Protein AF-A0A3C0BD88-F1 (afdb_monomer)

Nearest PDB structures (foldseek):
  6h78-assembly8_O  TM=3.977E-01  e=8.055E-01  Homo sapiens
  6h78-assembly5_J  TM=3.833E-01  e=7.578E-01  Homo sapiens
  6h78-assembly6_K  TM=3.795E-01  e=1.029E+00  Homo sapiens
  6h78-assembly4_H  TM=4.182E-01  e=1.678E+00  Homo sapiens

Sequence (166 aa):
WPSWIQWYEFTGTFGGSLWILATNILLYKIIDFWLIQRKPAGIANVVGLLFLIMVPPLVSFVRYYTYTEKVAPVDVVVVQPNIDPYDEQYELPADRVIAQASALAATVADQSTDFIVFPESMVQPDWSSGMMIWENDLENQPTIEMFRNGLLKSYPQTSLVVGYST

Mean predicted aligned error: 7.32 Å

Foldseek 3Di:
DQLQQQLCVPVPVVVVVVLVVLLVVLVVQQCCCCPPVVHHRPPCSVVVNCCSVPVSRVVSNVCVVPDDDDPDDAAEAEFDLPADPPPGLLVDDLLVLLLSRLVRSVVPDDLRHAEYEYDAASAEADVVVPRDDDPVPNVPRVSVVCCVVVHCVRHVNYDYHYHHDD

pLDDT: mean 88.92, std 8.34, range [58.62, 97.31]

Solvent-accessible surface area (backbone atoms only — not comparable to full-atom values): 9738 Å² total; per-residue (Å²): 122,71,50,52,56,50,51,39,79,80,48,38,71,66,43,50,53,51,52,53,50,52,47,51,52,41,50,49,52,40,48,42,27,45,71,73,68,67,38,84,52,58,66,67,50,56,52,49,41,51,47,63,66,49,46,50,34,50,54,5,42,54,48,59,75,68,63,75,82,82,92,72,91,75,44,70,46,77,44,76,76,83,70,48,80,87,78,39,60,82,73,48,59,60,69,58,55,46,50,53,36,45,53,58,40,61,75,73,56,52,87,77,32,43,31,43,36,47,49,74,54,63,39,58,57,40,77,90,82,65,46,72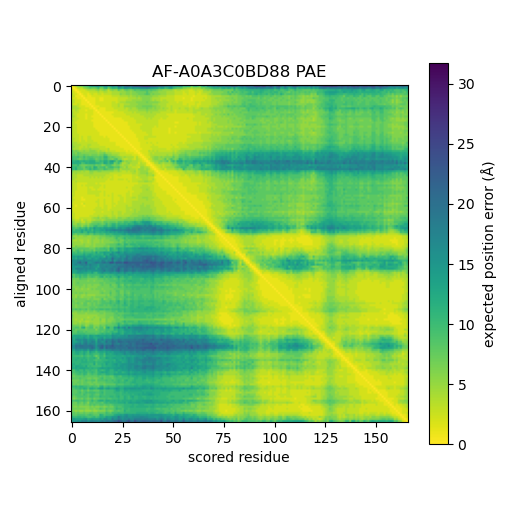,82,45,87,95,48,53,90,76,32,68,66,54,48,46,46,44,68,75,43,37,67,83,27,83,76,39,43,81,42,69,29,63,55,130

Secondary structure (DSSP, 8-state):
-GGG-TTHHHHHHHHHHHHHHHHHHHHHHHHIIIIIS-SPPPHHHHHHHHHHHHHHHHHHHHHHHH---------EEE------TTTTTTTS-HHHHHHHHHHHHTTT--TT--EEEPPTT-B--BTTTTB---GGGGGG-HHHHHHHHHTGGG-TTPEEE-PBP-

Radius of gyration: 26.1 Å; Cα contacts (8 Å, |Δi|>4): 191; chains: 1; bounding box: 57×31×71 Å

Structure (mmCIF, N/CA/C/O backbone):
data_AF-A0A3C0BD88-F1
#
_entry.id   AF-A0A3C0BD88-F1
#
loop_
_atom_site.group_PDB
_atom_site.id
_atom_site.type_symbol
_atom_site.label_atom_id
_atom_site.label_alt_id
_atom_site.label_comp_id
_atom_site.label_asym_id
_atom_site.label_entity_id
_atom_site.label_seq_id
_atom_site.pdbx_PDB_ins_code
_atom_site.Cartn_x
_atom_site.Cartn_y
_atom_site.Cartn_z
_atom_site.occupancy
_atom_site.B_iso_or_equiv
_atom_site.auth_seq_id
_atom_site.auth_comp_id
_atom_site.auth_asym_id
_atom_site.auth_atom_id
_atom_site.pdbx_PDB_model_num
ATOM 1 N N . TRP A 1 1 ? -9.881 -11.491 5.804 1.00 58.62 1 TRP A N 1
ATOM 2 C CA . TRP A 1 1 ? -9.107 -10.492 6.568 1.00 58.62 1 TRP A CA 1
ATOM 3 C C . TRP A 1 1 ? -9.518 -9.053 6.246 1.00 58.62 1 TRP A C 1
ATOM 5 O O . TRP A 1 1 ? -9.944 -8.389 7.183 1.00 58.62 1 TRP A O 1
ATOM 15 N N . PRO A 1 2 ? -9.510 -8.560 4.986 1.00 79.62 2 PRO A N 1
ATOM 16 C CA . PRO A 1 2 ? -9.806 -7.143 4.715 1.00 79.62 2 PRO A CA 1
ATOM 17 C C . PRO A 1 2 ? -11.253 -6.723 5.033 1.00 79.62 2 PRO A C 1
ATOM 19 O O . PRO A 1 2 ? -11.498 -5.562 5.345 1.00 79.62 2 PRO A O 1
ATOM 22 N N . SER A 1 3 ? -12.211 -7.654 5.030 1.00 89.06 3 SER A N 1
ATOM 23 C CA . SER A 1 3 ? -13.640 -7.369 5.243 1.00 89.06 3 SER A CA 1
ATOM 24 C C . SER A 1 3 ? -13.997 -6.742 6.602 1.00 89.06 3 SER A C 1
ATOM 26 O O . SER A 1 3 ? -15.057 -6.142 6.725 1.00 89.06 3 SER A O 1
ATOM 28 N N . TRP A 1 4 ? -13.140 -6.862 7.623 1.00 90.25 4 TRP A N 1
ATOM 29 C CA . TRP A 1 4 ? -13.423 -6.389 8.991 1.00 90.25 4 TRP A CA 1
ATOM 30 C C . TRP A 1 4 ? -12.967 -4.951 9.262 1.00 90.25 4 TRP A C 1
ATOM 32 O O . TRP A 1 4 ? -13.363 -4.362 10.266 1.00 90.25 4 TRP A O 1
ATOM 42 N N . ILE A 1 5 ? -12.112 -4.402 8.398 1.00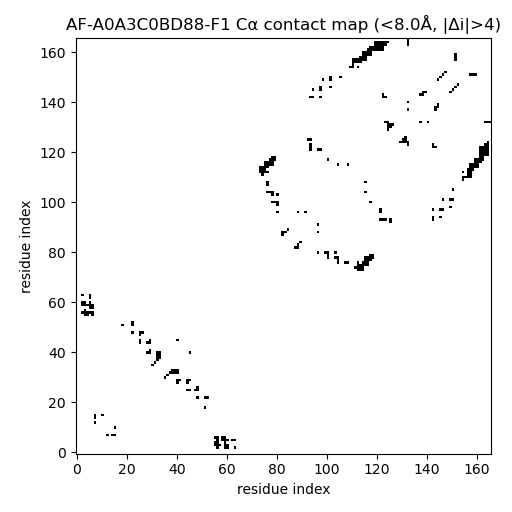 92.50 5 ILE A N 1
ATOM 43 C CA . ILE A 1 5 ? -11.378 -3.153 8.649 1.00 92.50 5 ILE A CA 1
ATOM 44 C C . ILE A 1 5 ? -11.551 -2.119 7.531 1.00 92.50 5 ILE A C 1
ATOM 46 O O . ILE A 1 5 ? -10.798 -1.155 7.469 1.00 92.50 5 ILE A O 1
ATOM 50 N N . GLN A 1 6 ? -12.569 -2.274 6.677 1.00 94.19 6 GLN A N 1
ATOM 51 C CA . GLN A 1 6 ? -12.870 -1.321 5.597 1.00 94.19 6 GLN A CA 1
ATOM 52 C C . GLN A 1 6 ? -13.112 0.104 6.117 1.00 94.19 6 GLN A C 1
ATOM 54 O O . GLN A 1 6 ? -12.771 1.060 5.436 1.00 94.19 6 GLN A O 1
ATOM 59 N N . TRP A 1 7 ? -13.607 0.266 7.349 1.00 94.31 7 TRP A N 1
ATOM 60 C CA . TRP A 1 7 ? -13.823 1.577 7.973 1.00 94.31 7 TRP A CA 1
ATOM 61 C C . TRP A 1 7 ? -12.554 2.453 8.074 1.00 94.31 7 TRP A C 1
ATOM 63 O O . TRP A 1 7 ? -12.673 3.675 8.181 1.00 94.31 7 TRP A O 1
ATOM 73 N N . TYR A 1 8 ? -11.352 1.861 7.991 1.00 94.81 8 TYR A N 1
ATOM 74 C CA . TYR A 1 8 ? -10.086 2.602 7.917 1.00 94.81 8 TYR A CA 1
ATOM 75 C C . TYR A 1 8 ? -10.008 3.513 6.683 1.00 94.81 8 TYR A C 1
ATOM 77 O O . TYR A 1 8 ? -9.235 4.466 6.710 1.00 94.81 8 TYR A O 1
ATOM 85 N N . GLU A 1 9 ? -10.817 3.286 5.641 1.00 92.88 9 GLU A N 1
ATOM 86 C CA . GLU A 1 9 ? -10.897 4.177 4.474 1.00 92.88 9 GLU A CA 1
ATOM 87 C C . GLU A 1 9 ? -11.257 5.624 4.862 1.00 92.88 9 GLU A C 1
ATOM 89 O O . GLU A 1 9 ? -10.799 6.566 4.222 1.00 92.88 9 GLU A O 1
ATOM 94 N N . PHE A 1 10 ? -12.031 5.815 5.940 1.00 92.94 10 PHE A N 1
ATOM 95 C CA . PHE A 1 10 ? -12.503 7.136 6.367 1.00 92.94 10 PHE A CA 1
ATOM 96 C C . PHE A 1 10 ? -11.566 7.833 7.350 1.00 92.94 10 PHE A C 1
ATOM 98 O O . PHE A 1 10 ? -11.490 9.058 7.374 1.00 92.94 10 PHE A O 1
ATOM 105 N N . THR A 1 11 ? -10.887 7.069 8.206 1.00 94.19 11 THR A N 1
ATOM 106 C CA . THR A 1 11 ? -10.125 7.628 9.334 1.00 94.19 11 THR A CA 1
ATOM 107 C C . THR A 1 11 ? -8.626 7.369 9.258 1.00 94.19 11 THR A C 1
ATOM 109 O O . THR A 1 11 ? -7.862 7.898 10.069 1.00 94.19 11 THR A O 1
ATOM 112 N N . GLY A 1 12 ? -8.204 6.502 8.339 1.00 93.81 12 GLY A N 1
ATOM 113 C CA . GLY A 1 12 ? -6.836 6.029 8.217 1.00 93.81 12 GLY A CA 1
ATOM 114 C C . GLY A 1 12 ? -6.321 5.319 9.469 1.00 93.81 12 GLY A C 1
ATOM 115 O O . GLY A 1 12 ? -7.064 4.941 10.383 1.00 93.81 12 GLY A O 1
ATOM 116 N N . THR A 1 13 ? -4.999 5.177 9.517 1.00 94.75 13 THR A N 1
ATOM 117 C CA . THR A 1 13 ? -4.272 4.549 10.627 1.00 94.75 13 THR A CA 1
ATOM 118 C C . THR A 1 13 ? -4.472 5.287 11.952 1.00 94.75 13 THR A C 1
ATOM 120 O O . THR A 1 13 ? -4.592 4.639 12.988 1.00 94.75 13 THR A O 1
ATOM 123 N N . PHE A 1 14 ? -4.587 6.619 11.938 1.00 95.69 14 PHE A N 1
ATOM 124 C CA . PHE A 1 14 ? -4.820 7.420 13.144 1.00 95.69 14 PHE A CA 1
ATOM 125 C C . PHE A 1 14 ? -6.152 7.094 13.827 1.00 95.69 14 PHE A C 1
ATOM 127 O O . PHE A 1 14 ? -6.182 6.922 15.047 1.00 95.69 14 PHE A O 1
ATOM 134 N N . GLY A 1 15 ? -7.242 6.960 13.064 1.00 94.94 15 GLY A N 1
ATOM 135 C CA . GLY A 1 15 ? -8.527 6.544 13.633 1.00 94.94 15 GLY A CA 1
ATOM 136 C C . GLY A 1 15 ? -8.493 5.124 14.179 1.00 94.94 15 GLY A C 1
ATOM 137 O O . GLY A 1 15 ? -9.023 4.876 15.260 1.00 94.94 15 GLY A O 1
ATOM 138 N N . GLY A 1 16 ? -7.789 4.224 13.487 1.00 95.06 16 GLY A N 1
ATOM 139 C CA . GLY A 1 16 ? -7.458 2.889 13.981 1.00 95.06 16 GLY A CA 1
ATOM 140 C C . GLY A 1 16 ? -6.807 2.912 15.361 1.00 95.06 16 GLY A C 1
ATOM 141 O O . GLY A 1 16 ? -7.296 2.291 16.305 1.00 95.06 16 GLY A O 1
ATOM 142 N N . SER A 1 17 ? -5.736 3.691 15.501 1.00 96.50 17 SER A N 1
ATOM 143 C CA . SER A 1 17 ? -5.013 3.854 16.764 1.00 96.50 17 SER A CA 1
ATOM 144 C C . SER A 1 17 ? -5.899 4.431 17.869 1.00 96.50 17 SER A C 1
ATOM 146 O O . SER A 1 17 ? -5.886 3.931 18.996 1.00 96.50 17 SER A O 1
ATOM 148 N N . LEU A 1 18 ? -6.717 5.442 17.556 1.00 95.94 18 LEU A N 1
ATOM 149 C CA . LEU A 1 18 ? -7.656 6.027 18.514 1.00 95.94 18 LEU A CA 1
ATOM 150 C C . LEU A 1 18 ? -8.724 5.018 18.958 1.00 95.94 1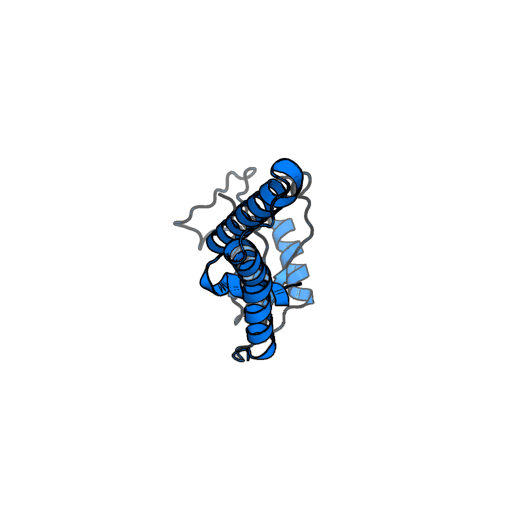8 LEU A C 1
ATOM 152 O O . LEU A 1 18 ? -9.041 4.945 20.144 1.00 95.94 18 LEU A O 1
ATOM 156 N N . TRP A 1 19 ? -9.255 4.220 18.031 1.00 96.06 19 TRP A N 1
ATOM 157 C CA . TRP A 1 19 ? -10.232 3.172 18.318 1.00 96.06 19 TRP A CA 1
ATOM 158 C C . TRP A 1 19 ? -9.664 2.102 19.256 1.00 96.06 19 TRP A C 1
ATOM 160 O O . TRP A 1 19 ? -10.309 1.754 20.250 1.00 96.06 19 TRP A O 1
ATOM 170 N N . ILE A 1 20 ? -8.437 1.634 18.997 1.00 96.25 20 ILE A N 1
ATOM 171 C CA . ILE A 1 20 ? -7.735 0.682 19.870 1.00 96.25 20 ILE A CA 1
ATOM 172 C C . ILE A 1 20 ? -7.543 1.290 21.262 1.00 96.25 20 ILE A C 1
ATOM 174 O O . ILE A 1 20 ? -7.824 0.637 22.270 1.00 96.25 20 ILE A O 1
ATOM 178 N N . LEU A 1 21 ? -7.091 2.544 21.338 1.00 97.31 21 LEU A N 1
ATOM 179 C CA . LEU A 1 21 ? -6.860 3.227 22.608 1.00 97.31 21 LEU A CA 1
ATOM 180 C C . LEU A 1 21 ? -8.160 3.394 23.410 1.00 97.31 21 LEU A C 1
ATOM 182 O O . LEU A 1 21 ? -8.208 3.038 24.586 1.00 97.31 21 LEU A O 1
ATOM 186 N N . ALA A 1 22 ? -9.229 3.885 22.778 1.00 96.19 22 ALA A N 1
ATOM 187 C CA . ALA A 1 22 ? -10.527 4.082 23.419 1.00 96.19 22 ALA A CA 1
ATOM 188 C C . ALA A 1 22 ? -11.129 2.757 23.913 1.00 96.19 22 ALA A C 1
ATOM 190 O O . ALA A 1 22 ? -11.625 2.683 25.040 1.00 96.19 22 ALA A O 1
ATOM 191 N N . THR A 1 23 ? -11.023 1.700 23.103 1.00 96.50 23 THR A N 1
ATOM 192 C CA . THR A 1 23 ? -11.462 0.347 23.464 1.00 96.50 23 THR A CA 1
ATOM 193 C C . THR A 1 23 ? -10.708 -0.156 24.693 1.00 96.50 23 THR A C 1
ATOM 195 O O . THR A 1 23 ? -11.338 -0.596 25.654 1.00 96.50 23 THR A O 1
ATOM 198 N N . ASN A 1 24 ? -9.378 -0.015 24.722 1.00 97.19 24 ASN A N 1
ATOM 199 C CA . ASN A 1 24 ? -8.562 -0.414 25.872 1.00 97.19 24 ASN A CA 1
ATOM 200 C C . ASN A 1 24 ? -8.900 0.379 27.142 1.00 97.19 24 ASN A C 1
ATOM 202 O O . ASN A 1 24 ? -9.031 -0.211 28.213 1.00 97.19 24 ASN A O 1
ATOM 206 N N . ILE A 1 25 ? -9.096 1.698 27.041 1.00 95.44 25 ILE A N 1
ATOM 207 C CA . ILE A 1 25 ? -9.459 2.540 28.192 1.00 95.44 25 ILE A CA 1
ATOM 208 C C . ILE A 1 25 ? -10.823 2.133 28.765 1.00 95.44 25 ILE A C 1
ATOM 210 O O . ILE A 1 25 ? -10.970 2.024 29.986 1.00 95.44 25 ILE A O 1
ATOM 214 N N . LEU A 1 26 ? -11.833 1.910 27.915 1.00 94.69 26 LEU A N 1
ATOM 215 C CA . LEU A 1 26 ? -13.158 1.484 28.376 1.00 94.69 26 LEU A CA 1
ATOM 216 C C . LEU A 1 26 ? -13.129 0.074 28.966 1.00 94.69 26 LEU A C 1
ATOM 218 O O . LEU A 1 26 ? -13.736 -0.153 30.015 1.00 94.69 26 LEU A O 1
ATOM 222 N N . LEU A 1 27 ? -12.392 -0.844 28.340 1.00 95.56 27 LEU A N 1
ATOM 223 C CA . LEU A 1 27 ? -12.211 -2.199 28.844 1.00 95.56 27 LEU A CA 1
ATOM 224 C C . LEU A 1 27 ? -11.548 -2.185 30.227 1.00 95.56 27 LEU A C 1
ATOM 226 O O . LEU A 1 27 ? -12.070 -2.799 31.155 1.00 95.56 27 LEU A O 1
ATOM 230 N N . TYR A 1 28 ? -10.465 -1.419 30.393 1.00 94.62 28 TYR A N 1
ATOM 231 C CA . TYR A 1 28 ? -9.792 -1.249 31.680 1.00 94.62 28 TYR A CA 1
ATOM 232 C C . TYR A 1 28 ? -10.747 -0.729 32.757 1.00 94.62 28 TYR A C 1
ATOM 234 O O . TYR A 1 28 ? -10.816 -1.305 33.838 1.00 94.62 28 TYR A O 1
ATOM 242 N N . LYS A 1 29 ? -11.542 0.309 32.460 1.00 92.19 29 LYS A N 1
ATOM 243 C CA . LYS A 1 29 ? -12.527 0.842 33.415 1.00 92.19 29 LYS A CA 1
ATOM 244 C C . LYS A 1 29 ? -13.541 -0.218 33.845 1.00 92.19 29 LYS A C 1
ATOM 246 O O . LYS A 1 29 ? -13.856 -0.309 35.026 1.00 92.19 29 LYS A O 1
ATOM 251 N N . ILE A 1 30 ? -14.062 -1.014 32.910 1.00 92.56 30 ILE A N 1
ATOM 252 C CA . ILE A 1 30 ? -15.028 -2.080 33.222 1.00 92.56 30 ILE A CA 1
ATOM 253 C C . ILE A 1 30 ? -14.386 -3.150 34.116 1.00 92.56 30 ILE A C 1
ATOM 255 O O . ILE A 1 30 ? -14.996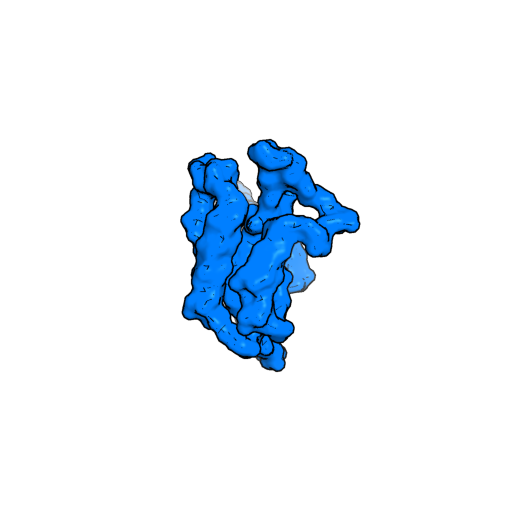 -3.561 35.104 1.00 92.56 30 ILE A O 1
ATOM 259 N N . ILE A 1 31 ? -13.156 -3.559 33.798 1.00 93.06 31 ILE A N 1
ATOM 260 C CA . ILE A 1 31 ? -12.373 -4.530 34.573 1.00 93.06 31 ILE A CA 1
ATOM 261 C C . ILE A 1 31 ? -12.094 -3.999 35.987 1.00 93.06 31 ILE A C 1
ATOM 263 O O . ILE A 1 31 ? -12.342 -4.718 36.951 1.00 93.06 31 ILE A O 1
ATOM 267 N N . ASP A 1 32 ? -11.649 -2.747 36.129 1.00 92.56 32 ASP A N 1
ATOM 268 C CA . ASP A 1 32 ? -11.384 -2.098 37.422 1.00 92.56 32 ASP A CA 1
ATOM 269 C C . ASP A 1 32 ? -12.638 -2.062 38.311 1.00 92.56 32 ASP A C 1
ATOM 271 O O . ASP A 1 32 ? -12.610 -2.516 39.459 1.00 92.56 32 ASP A O 1
ATOM 275 N N . PHE A 1 33 ? -13.778 -1.621 37.764 1.00 90.62 33 PHE A N 1
ATOM 276 C CA . PHE A 1 33 ? -15.037 -1.605 38.512 1.00 90.62 33 PHE A CA 1
ATOM 277 C C . PHE A 1 33 ? -15.451 -3.006 38.978 1.00 90.62 33 PHE A C 1
ATOM 279 O O . PHE A 1 33 ? -15.851 -3.175 40.134 1.00 90.62 33 PHE A O 1
ATOM 286 N N . TRP A 1 34 ? -15.326 -4.011 38.108 1.00 88.06 34 TRP A N 1
ATOM 287 C CA . TRP A 1 34 ? -15.791 -5.366 38.391 1.00 88.06 34 TRP A CA 1
ATOM 288 C C . TRP A 1 34 ? -14.865 -6.140 39.346 1.00 88.06 34 TRP A C 1
ATOM 290 O O . TRP A 1 34 ? -15.342 -6.745 40.308 1.00 88.06 34 TRP A O 1
ATOM 300 N N . LEU A 1 35 ? -13.547 -6.107 39.122 1.00 89.06 35 LEU A N 1
ATOM 301 C CA . LEU A 1 35 ? -12.567 -6.903 39.876 1.00 89.06 35 LEU A CA 1
ATOM 302 C C . LEU A 1 35 ? -12.052 -6.204 41.129 1.00 89.06 35 LEU A C 1
ATOM 304 O O . LEU A 1 35 ? -11.941 -6.846 42.177 1.00 89.06 35 LEU A O 1
ATOM 308 N N . ILE A 1 36 ? -11.731 -4.913 41.023 1.00 86.88 36 ILE A N 1
ATOM 309 C CA . ILE A 1 36 ? -11.079 -4.160 42.098 1.00 86.88 36 ILE A CA 1
ATOM 310 C C . ILE A 1 36 ? -12.143 -3.554 43.004 1.00 86.88 36 ILE A C 1
ATOM 312 O O . ILE A 1 36 ? -12.165 -3.820 44.204 1.00 86.88 36 ILE A O 1
ATOM 316 N N . GLN A 1 37 ? -13.082 -2.803 42.427 1.00 88.19 37 GLN A N 1
ATOM 317 C CA . GLN A 1 37 ? -14.106 -2.109 43.211 1.00 88.19 37 GLN A CA 1
ATOM 318 C C . GLN A 1 37 ? -15.306 -2.995 43.580 1.00 88.19 37 GLN A C 1
ATOM 320 O O . GLN A 1 37 ? -16.122 -2.582 44.405 1.00 88.19 37 GLN A O 1
ATOM 325 N N . ARG A 1 38 ? -15.426 -4.194 42.983 1.00 86.75 38 ARG A N 1
ATOM 326 C CA . ARG A 1 38 ? -16.529 -5.159 43.189 1.00 86.75 38 ARG A CA 1
ATOM 327 C C . ARG A 1 38 ? -17.918 -4.537 42.993 1.00 86.75 38 ARG A C 1
ATOM 329 O O . ARG A 1 38 ? -18.883 -4.914 43.656 1.00 86.75 38 ARG A O 1
ATOM 336 N N . LYS A 1 39 ? -18.020 -3.577 42.072 1.00 86.81 39 LYS A N 1
ATOM 337 C CA . LYS A 1 39 ? -19.253 -2.872 41.705 1.00 86.81 39 LYS A CA 1
ATOM 338 C C . LYS A 1 39 ? -19.615 -3.173 40.251 1.00 86.81 39 LYS A C 1
ATOM 340 O O . LYS A 1 39 ? -18.725 -3.430 39.439 1.00 86.81 39 LYS A O 1
ATOM 345 N N . PRO A 1 40 ? -20.908 -3.134 39.884 1.00 82.88 40 PRO A N 1
ATOM 346 C CA . PRO A 1 40 ? -21.279 -3.233 38.482 1.00 82.88 40 PRO A CA 1
ATOM 347 C C . PRO A 1 40 ? -20.686 -2.046 37.716 1.00 82.88 40 PRO A C 1
ATOM 349 O O . PRO A 1 40 ? -20.779 -0.898 38.158 1.00 82.88 40 PRO A O 1
ATOM 352 N N . ALA A 1 41 ? -20.078 -2.324 36.563 1.00 84.19 41 ALA A N 1
ATOM 353 C CA . ALA A 1 41 ? -19.657 -1.269 35.657 1.00 84.19 41 ALA A CA 1
ATOM 354 C C . ALA A 1 41 ? -20.886 -0.465 35.205 1.00 84.19 41 ALA A C 1
ATOM 356 O O . ALA A 1 41 ? -21.956 -1.025 34.960 1.00 84.19 41 ALA A O 1
ATOM 357 N N . GLY A 1 42 ? -20.737 0.857 35.091 1.00 88.00 42 GLY A N 1
ATOM 358 C CA . GLY A 1 42 ? -21.818 1.713 34.611 1.00 88.00 42 GLY A CA 1
ATOM 359 C C . GLY A 1 42 ? -22.307 1.263 33.232 1.00 88.00 42 GLY A C 1
ATOM 360 O O . GLY A 1 42 ? -21.492 1.011 32.343 1.00 88.00 42 GLY A O 1
ATOM 361 N N . ILE A 1 43 ? -23.629 1.201 33.046 1.00 90.25 43 ILE A N 1
ATOM 362 C CA . ILE A 1 43 ? -24.271 0.746 31.798 1.00 90.25 43 ILE A CA 1
ATOM 363 C C . ILE A 1 43 ? -23.709 1.498 30.583 1.00 90.25 43 ILE A C 1
ATOM 365 O O . ILE A 1 43 ? -23.427 0.885 29.560 1.00 90.25 43 ILE A O 1
ATOM 369 N N . ALA A 1 44 ? -23.449 2.801 30.722 1.00 90.31 44 ALA A N 1
ATOM 370 C CA . ALA A 1 44 ? -22.848 3.619 29.672 1.00 90.31 44 ALA A CA 1
ATOM 371 C C . ALA A 1 44 ? -21.463 3.118 29.214 1.00 90.31 44 ALA A C 1
ATOM 373 O O . ALA A 1 44 ? -21.182 3.140 28.021 1.00 90.31 44 ALA A O 1
ATOM 374 N N . ASN A 1 45 ? -20.615 2.622 30.125 1.00 90.44 45 ASN A N 1
ATOM 375 C CA . ASN A 1 45 ? -19.292 2.096 29.767 1.00 90.44 45 ASN A CA 1
ATOM 376 C C . ASN A 1 45 ? -19.415 0.784 28.986 1.00 90.44 45 ASN A C 1
ATOM 378 O O . ASN A 1 45 ? -18.719 0.596 27.994 1.00 90.44 45 ASN A O 1
ATOM 382 N N . VAL A 1 46 ? -20.315 -0.106 29.419 1.00 92.25 46 VAL A N 1
ATOM 383 C CA . VAL A 1 46 ? -20.549 -1.400 28.759 1.00 92.25 46 VAL A CA 1
ATOM 384 C C . VAL A 1 46 ? -21.154 -1.192 27.372 1.00 92.25 46 VAL A C 1
ATOM 386 O O . VAL A 1 46 ? -20.654 -1.743 26.396 1.00 92.25 46 VAL A O 1
ATOM 389 N N . VAL A 1 47 ? -22.186 -0.350 27.269 1.00 94.62 47 VAL A N 1
ATOM 390 C CA . VAL A 1 47 ? -22.810 0.006 25.987 1.00 94.62 47 VAL A CA 1
ATOM 391 C C . VAL A 1 47 ? -21.803 0.706 25.074 1.00 94.62 47 VAL A C 1
ATOM 393 O O . VAL A 1 47 ? -21.723 0.369 23.898 1.00 94.62 47 VAL A O 1
ATOM 396 N N . GLY A 1 48 ? -20.992 1.622 25.611 1.00 95.31 48 GLY A N 1
ATOM 397 C CA . GLY A 1 48 ? -19.931 2.294 24.862 1.00 95.31 48 GLY A CA 1
ATOM 398 C C . GLY A 1 48 ? -18.880 1.323 24.322 1.00 95.31 48 GLY A C 1
ATOM 399 O O . GLY A 1 48 ? -18.504 1.421 23.157 1.00 95.31 48 GLY A O 1
ATOM 400 N N . LEU A 1 49 ? -18.450 0.344 25.124 1.00 95.50 49 LEU A N 1
ATOM 401 C CA . LEU A 1 49 ? -17.501 -0.679 24.681 1.00 95.50 49 LEU A CA 1
ATOM 402 C C . LEU A 1 49 ? -18.101 -1.566 23.582 1.00 95.50 49 LEU A C 1
ATOM 404 O O . LEU A 1 49 ? -17.453 -1.795 22.563 1.00 95.50 49 LEU A O 1
ATOM 408 N N . LEU A 1 50 ? -19.339 -2.038 23.762 1.00 95.50 50 LEU A N 1
ATOM 409 C CA . LEU A 1 50 ? -20.034 -2.830 22.744 1.00 95.50 50 LEU A CA 1
ATOM 410 C C . LEU A 1 50 ? -20.191 -2.041 21.446 1.00 95.50 50 LEU A C 1
ATOM 412 O O . LEU A 1 50 ? -19.944 -2.581 20.374 1.00 95.50 50 LEU A O 1
ATOM 416 N N . PHE A 1 51 ? -20.541 -0.758 21.535 1.00 95.88 51 PHE A N 1
ATOM 417 C CA . PHE A 1 51 ? -20.629 0.113 20.371 1.00 95.88 51 PHE A CA 1
ATOM 418 C C . PHE A 1 51 ? -19.280 0.217 19.650 1.00 95.88 51 PHE A C 1
ATOM 420 O O . PHE A 1 51 ? -19.219 -0.010 18.443 1.00 95.88 51 PHE A O 1
ATOM 427 N N . LEU A 1 52 ? -18.190 0.480 20.381 1.00 95.44 52 LEU A N 1
ATOM 428 C CA . LEU A 1 52 ? -16.850 0.557 19.795 1.00 95.44 52 LEU A CA 1
ATOM 429 C C . LEU A 1 52 ? -16.432 -0.752 19.125 1.00 95.44 52 LEU A C 1
ATOM 431 O O . LEU A 1 52 ? -15.845 -0.703 18.054 1.00 95.44 52 LEU A O 1
ATOM 435 N N . ILE A 1 53 ? -16.723 -1.912 19.709 1.00 95.25 53 ILE A N 1
ATOM 436 C CA . ILE A 1 53 ? -16.275 -3.196 19.151 1.00 95.25 53 ILE A CA 1
ATOM 437 C C . ILE A 1 53 ? -17.168 -3.657 17.991 1.00 95.25 53 ILE A C 1
ATOM 439 O O . ILE A 1 53 ? -16.667 -4.247 17.039 1.00 95.25 53 ILE A O 1
ATOM 443 N N . MET A 1 54 ? -18.474 -3.393 18.045 1.00 95.19 54 MET A N 1
ATOM 444 C CA . MET A 1 54 ? -19.431 -3.943 17.078 1.00 95.19 54 MET A CA 1
ATOM 445 C C . MET A 1 54 ? -19.621 -3.059 15.846 1.00 95.19 54 MET A C 1
ATOM 447 O O . MET A 1 54 ? -19.769 -3.578 14.740 1.00 95.19 54 MET A O 1
ATOM 451 N N . VAL A 1 55 ? -19.632 -1.733 16.010 1.00 95.00 55 VAL A N 1
ATOM 452 C CA . VAL A 1 55 ? -20.006 -0.819 14.920 1.00 95.00 55 VAL A CA 1
ATOM 453 C C . VAL A 1 55 ? -18.970 -0.775 13.793 1.00 95.00 55 VAL A C 1
ATOM 455 O O . VAL A 1 55 ? -19.377 -0.950 12.644 1.00 95.00 55 VAL A O 1
ATOM 458 N N . PRO A 1 56 ? -17.657 -0.601 14.038 1.00 94.75 56 PRO A N 1
ATOM 459 C CA . PRO A 1 56 ? -16.681 -0.501 12.950 1.00 94.75 56 PRO A CA 1
ATOM 460 C C . PRO A 1 56 ? -16.588 -1.768 12.076 1.00 94.75 56 PRO A C 1
ATOM 462 O O . PRO A 1 56 ? -16.579 -1.638 10.845 1.00 94.75 56 PRO A O 1
ATOM 465 N N . PRO A 1 57 ? -16.606 -2.996 12.642 1.00 94.38 57 PRO A N 1
ATOM 466 C CA . PRO A 1 57 ? -16.710 -4.208 11.836 1.00 94.38 57 PRO A CA 1
ATOM 467 C C . PRO A 1 57 ? -18.023 -4.297 11.057 1.00 94.38 57 PRO A C 1
ATOM 469 O O . PRO A 1 57 ? -17.994 -4.653 9.884 1.00 94.38 57 PRO A O 1
ATOM 472 N N . LEU A 1 58 ? -19.165 -3.934 11.657 1.00 95.25 58 LEU A N 1
ATOM 473 C CA . LEU A 1 58 ? -20.460 -3.948 10.965 1.00 95.25 58 LEU A CA 1
ATOM 474 C C . LEU A 1 58 ? -20.456 -3.009 9.750 1.00 95.25 58 LEU A C 1
ATOM 476 O O . LEU A 1 58 ? -20.833 -3.421 8.654 1.00 95.25 58 LEU A O 1
ATOM 480 N N . VAL A 1 59 ? -19.978 -1.773 9.931 1.00 94.75 59 VAL A N 1
ATOM 481 C CA . VAL A 1 59 ? -19.796 -0.800 8.842 1.00 94.75 59 VAL A CA 1
ATOM 482 C C . VAL A 1 59 ? -18.894 -1.386 7.760 1.00 94.75 59 VAL A C 1
ATOM 484 O O . VAL A 1 59 ? -19.199 -1.278 6.573 1.00 94.75 59 VAL A O 1
ATOM 487 N N . SER A 1 60 ? -17.826 -2.076 8.164 1.00 95.44 60 SER A N 1
ATOM 488 C CA . SER A 1 60 ? -16.896 -2.683 7.217 1.00 95.44 60 SER A CA 1
ATOM 489 C C . SER A 1 60 ? -17.509 -3.812 6.404 1.00 95.44 60 SER A C 1
ATOM 491 O O . SER A 1 60 ? -17.283 -3.882 5.200 1.00 95.44 60 SER A O 1
ATOM 493 N N . PHE A 1 61 ? -18.329 -4.659 7.026 1.00 95.19 61 PHE A N 1
ATOM 494 C CA . PHE A 1 61 ? -19.046 -5.717 6.326 1.00 95.19 61 PHE A CA 1
ATOM 495 C C . PHE A 1 61 ? -20.070 -5.162 5.343 1.00 95.19 61 PHE A C 1
ATOM 497 O O . PHE A 1 61 ? -20.116 -5.613 4.199 1.00 95.19 61 PHE A O 1
ATOM 504 N N . VAL A 1 62 ? -20.860 -4.165 5.758 1.00 94.62 62 VAL A N 1
ATOM 505 C CA . VAL A 1 62 ? -21.810 -3.498 4.858 1.00 94.62 62 VAL A CA 1
ATOM 506 C C . VAL A 1 62 ? -21.063 -2.928 3.659 1.00 94.62 62 VAL A C 1
ATOM 508 O O . VAL A 1 62 ? -21.460 -3.181 2.525 1.00 94.62 62 VAL A O 1
ATOM 511 N N . ARG A 1 63 ? -19.942 -2.233 3.883 1.00 93.69 63 ARG A N 1
ATOM 512 C CA . ARG A 1 63 ? -19.117 -1.695 2.800 1.00 93.69 63 ARG A CA 1
ATOM 513 C C . ARG A 1 63 ? -18.596 -2.792 1.876 1.00 93.69 63 ARG A C 1
ATOM 515 O O . ARG A 1 63 ? -18.770 -2.684 0.670 1.00 93.69 63 ARG A O 1
ATOM 522 N N . TYR A 1 64 ? -18.015 -3.847 2.441 1.00 93.19 64 TYR A N 1
ATOM 523 C CA . TYR A 1 64 ? -17.400 -4.939 1.690 1.00 93.19 64 TYR A CA 1
ATOM 524 C C . TYR A 1 64 ? -18.383 -5.622 0.730 1.00 93.19 64 TYR A C 1
ATOM 526 O O . TYR A 1 64 ? -18.028 -5.892 -0.411 1.00 93.19 64 TYR A O 1
ATOM 534 N N . TYR A 1 65 ? -19.626 -5.857 1.162 1.00 92.81 65 TYR A N 1
ATOM 535 C CA . TYR A 1 65 ? -20.632 -6.535 0.334 1.00 92.81 65 TYR A CA 1
ATOM 536 C C . TYR A 1 65 ? -21.444 -5.607 -0.574 1.00 92.81 65 TYR A C 1
ATOM 538 O O . TYR A 1 65 ? -22.075 -6.083 -1.513 1.00 92.81 65 TYR A O 1
ATOM 546 N N . THR A 1 66 ? -21.466 -4.302 -0.301 1.00 94.00 66 THR A N 1
ATOM 547 C CA . THR A 1 66 ? -22.183 -3.322 -1.139 1.00 94.00 66 THR A CA 1
ATOM 548 C C . THR A 1 66 ? -21.271 -2.602 -2.123 1.00 94.00 66 THR A C 1
ATOM 550 O O . THR A 1 66 ? -21.756 -1.926 -3.031 1.00 94.00 66 THR A O 1
ATOM 553 N N . TYR A 1 67 ? -19.952 -2.719 -1.961 1.00 91.00 67 TYR A N 1
ATOM 554 C CA . TYR A 1 67 ? -19.011 -2.087 -2.865 1.00 91.00 67 TYR A CA 1
ATOM 555 C C . TYR A 1 67 ? -19.064 -2.734 -4.247 1.00 91.00 67 TYR A C 1
ATOM 557 O O . TYR A 1 67 ? -18.900 -3.939 -4.401 1.00 91.00 67 TYR A O 1
ATOM 565 N N . THR A 1 68 ? -19.280 -1.896 -5.257 1.00 91.19 68 THR A N 1
ATOM 566 C CA . THR A 1 68 ? -19.130 -2.259 -6.663 1.00 91.19 68 THR A CA 1
ATOM 567 C C . THR A 1 68 ? -17.919 -1.518 -7.200 1.00 91.19 68 THR A C 1
ATOM 569 O O . THR A 1 68 ? -17.865 -0.286 -7.143 1.00 91.19 68 THR A O 1
ATOM 572 N N . GLU A 1 69 ? -16.941 -2.270 -7.687 1.00 87.00 69 GLU A N 1
ATOM 573 C CA . GLU A 1 69 ? -15.733 -1.711 -8.277 1.00 87.00 69 GLU A CA 1
ATOM 574 C C . GLU A 1 69 ? -16.042 -1.060 -9.630 1.00 87.00 69 GLU A C 1
ATOM 576 O O . GLU A 1 69 ? -16.858 -1.552 -10.415 1.00 87.00 69 GLU A O 1
ATOM 581 N N . LYS A 1 70 ? -15.395 0.075 -9.907 1.00 87.25 70 LYS A N 1
ATOM 582 C CA . LYS A 1 70 ? -15.461 0.689 -11.233 1.00 87.25 70 LYS A CA 1
ATOM 583 C C . LYS A 1 70 ? -14.558 -0.104 -12.165 1.00 87.25 70 LYS A C 1
ATOM 585 O O . LYS A 1 70 ? -13.360 -0.195 -11.925 1.00 87.25 70 LYS A O 1
ATOM 590 N N . VAL A 1 71 ? -15.134 -0.641 -13.234 1.00 85.38 71 VAL A N 1
ATOM 591 C CA . VAL A 1 71 ? -14.389 -1.419 -14.224 1.00 85.38 71 VAL A CA 1
ATOM 592 C C . VAL A 1 71 ? -13.490 -0.478 -15.029 1.00 85.38 71 VAL A C 1
ATOM 594 O O . VAL A 1 71 ? -13.956 0.232 -15.917 1.00 85.38 71 VAL A O 1
ATOM 597 N N . ALA A 1 72 ? -12.208 -0.470 -14.680 1.00 84.25 72 ALA A N 1
ATOM 598 C 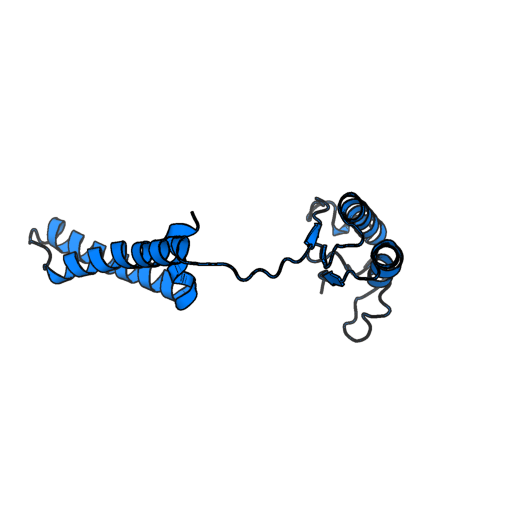CA . ALA A 1 72 ? -11.118 0.149 -15.425 1.00 84.25 72 ALA A CA 1
ATOM 599 C C . ALA A 1 72 ? -9.931 -0.829 -15.403 1.00 84.25 72 ALA A C 1
ATOM 601 O O . ALA A 1 72 ? -8.996 -0.628 -14.628 1.00 84.25 72 ALA A O 1
ATOM 602 N N . PRO A 1 73 ? -10.022 -1.953 -16.140 1.00 85.69 73 PRO A N 1
ATOM 603 C CA . PRO A 1 73 ? -8.971 -2.956 -16.139 1.00 85.69 73 PRO A CA 1
ATOM 604 C C . PRO A 1 73 ? -7.708 -2.346 -16.743 1.00 85.69 73 PRO A C 1
ATOM 606 O O . PRO A 1 73 ? -7.770 -1.700 -17.786 1.00 85.69 73 PRO A O 1
ATOM 609 N N . VAL A 1 74 ? -6.595 -2.548 -16.052 1.00 92.19 74 VAL A N 1
ATOM 610 C CA . VAL A 1 74 ? -5.254 -2.160 -16.479 1.00 92.19 74 VAL A CA 1
ATOM 611 C C . VAL A 1 74 ? -4.418 -3.428 -16.422 1.00 92.19 74 VAL A C 1
ATOM 613 O O . VAL A 1 74 ? -4.450 -4.118 -15.398 1.00 92.19 74 VAL A O 1
ATOM 616 N N . ASP A 1 75 ? -3.710 -3.748 -17.500 1.00 94.56 75 ASP A N 1
ATOM 617 C CA . ASP A 1 75 ? -2.805 -4.894 -17.516 1.00 94.56 75 ASP A CA 1
ATOM 618 C C . ASP A 1 75 ? -1.429 -4.486 -16.981 1.00 94.56 75 ASP A C 1
ATOM 620 O O . ASP A 1 75 ? -0.752 -3.606 -17.521 1.00 94.56 75 ASP A O 1
ATOM 624 N N . VAL A 1 76 ? -1.038 -5.099 -15.865 1.00 96.44 76 VAL A N 1
ATOM 625 C CA . VAL A 1 76 ? 0.161 -4.733 -15.111 1.00 96.44 76 VAL A CA 1
ATOM 626 C C . VAL A 1 76 ? 1.020 -5.965 -14.883 1.00 96.44 76 VAL A C 1
ATOM 628 O O . VAL A 1 76 ? 0.633 -6.889 -14.166 1.00 96.44 76 VAL A O 1
ATOM 631 N N . VAL A 1 77 ? 2.241 -5.926 -15.404 1.00 97.00 77 VAL A N 1
ATOM 632 C CA . VAL A 1 77 ? 3.273 -6.923 -15.121 1.00 97.00 77 VAL A CA 1
ATOM 633 C C . VAL A 1 77 ? 4.143 -6.414 -13.980 1.00 97.00 77 VAL A C 1
ATOM 635 O O . VAL A 1 77 ? 4.897 -5.456 -14.137 1.00 97.00 77 VAL A O 1
ATOM 638 N N . VAL A 1 78 ? 4.049 -7.061 -12.818 1.00 96.44 78 VAL A N 1
ATOM 639 C CA . VAL A 1 78 ? 4.908 -6.771 -11.662 1.00 96.44 78 VAL A CA 1
ATOM 640 C C . VAL A 1 78 ? 6.078 -7.745 -11.655 1.00 96.44 78 VAL A C 1
ATOM 642 O O . VAL A 1 78 ? 5.892 -8.958 -11.562 1.00 96.44 78 VAL A O 1
ATOM 645 N N . VAL A 1 79 ? 7.290 -7.212 -11.757 1.00 95.25 79 VAL A N 1
ATOM 646 C CA . VAL A 1 79 ? 8.521 -7.991 -11.869 1.00 95.25 79 VAL A CA 1
ATOM 647 C C . VAL A 1 79 ? 9.188 -8.084 -10.505 1.00 95.25 79 VAL A C 1
ATOM 649 O O . VAL A 1 79 ? 9.415 -7.076 -9.843 1.00 95.25 79 VAL A O 1
ATOM 652 N N . GLN A 1 80 ? 9.562 -9.294 -10.096 1.00 92.81 80 GLN A N 1
ATOM 653 C CA . GLN A 1 80 ? 10.381 -9.518 -8.908 1.00 92.81 80 GLN A CA 1
ATOM 654 C C . GLN A 1 80 ? 11.536 -10.458 -9.281 1.00 92.81 80 GLN A C 1
ATOM 656 O O . GLN A 1 80 ? 11.333 -11.669 -9.340 1.00 92.81 80 GLN A O 1
ATOM 661 N N . PRO A 1 81 ? 12.747 -9.934 -9.549 1.00 87.88 81 PRO A N 1
ATOM 662 C CA . PRO A 1 81 ? 13.871 -10.737 -10.030 1.00 87.88 81 PRO A CA 1
ATOM 663 C C . PRO A 1 81 ? 14.481 -11.648 -8.952 1.00 87.88 81 PRO A C 1
ATOM 665 O O . PRO A 1 81 ? 15.352 -12.447 -9.278 1.00 87.88 81 PRO A O 1
ATOM 668 N N . ASN A 1 82 ? 14.005 -11.554 -7.700 1.00 88.50 82 ASN A N 1
ATOM 669 C CA . ASN A 1 82 ? 14.461 -12.345 -6.554 1.00 88.50 82 ASN A CA 1
ATOM 670 C C . ASN A 1 82 ? 15.982 -12.240 -6.325 1.00 88.50 82 ASN A C 1
ATOM 672 O O . ASN A 1 82 ? 16.667 -13.254 -6.240 1.00 88.50 82 ASN A O 1
ATOM 676 N N . ILE A 1 83 ? 16.485 -11.004 -6.269 1.00 82.81 83 ILE A N 1
ATOM 677 C CA . ILE A 1 83 ? 17.894 -10.676 -6.005 1.00 82.81 83 ILE A CA 1
ATOM 678 C C . ILE A 1 83 ? 18.069 -10.457 -4.503 1.00 82.81 83 ILE A C 1
ATOM 680 O O . ILE A 1 83 ? 17.252 -9.757 -3.895 1.00 82.81 83 ILE A O 1
ATOM 684 N N . ASP A 1 84 ? 19.115 -11.038 -3.914 1.00 81.00 84 ASP A N 1
ATOM 685 C CA . ASP A 1 84 ? 19.438 -10.812 -2.503 1.00 81.00 84 ASP A CA 1
ATOM 686 C C . ASP A 1 84 ? 20.005 -9.390 -2.290 1.00 81.00 84 ASP A C 1
ATOM 688 O O . ASP A 1 84 ? 21.019 -9.035 -2.903 1.00 81.00 84 ASP A O 1
ATOM 692 N N . PRO A 1 85 ? 19.389 -8.554 -1.431 1.00 71.25 85 PRO A N 1
ATOM 693 C CA . PRO A 1 85 ? 19.841 -7.183 -1.202 1.00 71.25 85 PRO A CA 1
ATOM 694 C C . PRO A 1 85 ? 21.189 -7.074 -0.470 1.00 71.25 85 PRO A C 1
ATOM 696 O O . PRO A 1 85 ? 21.804 -6.009 -0.514 1.00 71.25 85 PRO A O 1
ATOM 699 N N . TYR A 1 86 ? 21.641 -8.125 0.220 1.00 67.06 86 TYR A N 1
ATOM 700 C CA . TYR A 1 86 ? 22.872 -8.107 1.017 1.00 67.06 86 TYR A CA 1
ATOM 701 C C . TYR A 1 86 ? 24.079 -8.631 0.249 1.00 67.06 86 TYR A C 1
ATOM 703 O O . TYR A 1 86 ? 25.156 -8.047 0.360 1.00 67.06 86 TYR A O 1
ATOM 711 N N . ASP A 1 87 ? 23.879 -9.690 -0.533 1.00 71.12 87 ASP A N 1
ATOM 712 C CA . ASP A 1 87 ? 24.975 -10.415 -1.178 1.00 71.12 87 ASP A CA 1
ATOM 713 C C . ASP A 1 87 ? 25.045 -10.165 -2.697 1.00 71.12 87 ASP A C 1
ATOM 715 O O . ASP A 1 87 ? 26.115 -10.270 -3.285 1.00 71.12 87 ASP A O 1
ATOM 719 N N . GLU A 1 88 ? 23.936 -9.814 -3.364 1.00 65.12 88 GLU A N 1
ATOM 720 C CA . GLU A 1 88 ? 23.879 -9.811 -4.837 1.00 65.12 88 GLU A CA 1
ATOM 721 C C . GLU A 1 88 ? 23.577 -8.437 -5.446 1.00 65.12 88 GLU A C 1
ATOM 723 O O . GLU A 1 88 ? 24.135 -8.084 -6.486 1.00 65.12 88 GLU A O 1
ATOM 728 N N . GLN A 1 89 ? 22.717 -7.636 -4.814 1.00 61.78 89 GLN A N 1
ATOM 729 C CA . GLN A 1 89 ? 22.162 -6.420 -5.419 1.00 61.78 89 GLN A CA 1
ATOM 730 C C . GLN A 1 89 ? 23.202 -5.345 -5.771 1.00 61.78 89 GLN A C 1
ATOM 732 O O . GLN A 1 89 ? 22.980 -4.605 -6.726 1.00 61.78 89 GLN A O 1
ATOM 737 N N . TYR A 1 90 ? 24.305 -5.261 -5.021 1.00 63.91 90 TYR A N 1
ATOM 738 C CA . TYR A 1 90 ? 25.375 -4.271 -5.226 1.00 63.91 90 TYR A CA 1
ATOM 739 C C . TYR A 1 90 ? 26.692 -4.884 -5.724 1.00 63.91 90 TYR A C 1
ATOM 741 O O . TYR A 1 90 ? 27.611 -4.149 -6.085 1.00 63.91 90 TYR A O 1
ATOM 749 N N . GLU A 1 91 ? 26.802 -6.215 -5.739 1.00 70.56 91 GLU A N 1
ATOM 750 C CA . GLU A 1 91 ? 27.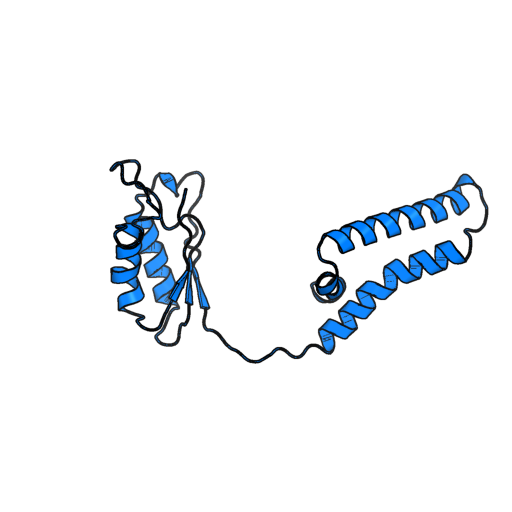968 -6.919 -6.288 1.00 70.56 91 GLU A CA 1
ATOM 751 C C . GLU A 1 91 ? 27.785 -7.246 -7.773 1.00 70.56 91 GLU A C 1
ATOM 753 O O . GLU A 1 91 ? 28.752 -7.277 -8.541 1.00 70.56 91 GLU A O 1
ATOM 758 N N . LEU A 1 92 ? 26.539 -7.480 -8.199 1.00 74.19 92 LEU A N 1
ATOM 759 C CA . LEU A 1 92 ? 26.215 -7.705 -9.597 1.00 74.19 92 LEU A CA 1
ATOM 760 C C . LEU A 1 92 ? 26.212 -6.378 -10.363 1.00 74.19 92 LEU A C 1
ATOM 762 O O . LEU A 1 92 ? 25.615 -5.401 -9.913 1.00 74.19 92 LEU A O 1
ATOM 766 N N . PRO A 1 93 ? 26.818 -6.330 -11.560 1.00 79.94 93 PRO A N 1
ATOM 767 C CA . PRO A 1 93 ? 26.739 -5.134 -12.378 1.00 79.94 93 PRO A CA 1
ATOM 768 C C . PRO A 1 93 ? 25.290 -4.894 -12.837 1.00 79.94 93 PRO A C 1
ATOM 770 O O . PRO A 1 93 ? 24.542 -5.829 -13.156 1.00 79.94 93 PRO A O 1
ATOM 773 N N . ALA A 1 94 ? 24.895 -3.617 -12.842 1.00 80.38 94 ALA A N 1
ATOM 774 C CA . ALA A 1 94 ? 23.515 -3.182 -13.066 1.00 80.38 94 ALA A CA 1
ATOM 775 C C . ALA A 1 94 ? 22.937 -3.685 -14.400 1.00 80.38 94 ALA A C 1
ATOM 777 O O . ALA A 1 94 ? 21.745 -3.970 -14.503 1.00 80.38 94 ALA A O 1
ATOM 778 N N . ASP A 1 95 ? 23.788 -3.855 -15.412 1.00 85.19 95 ASP A N 1
ATOM 779 C CA . ASP A 1 95 ? 23.406 -4.370 -16.722 1.00 85.19 95 ASP A CA 1
ATOM 780 C C . ASP A 1 95 ? 22.832 -5.794 -16.654 1.00 85.19 95 ASP A C 1
ATOM 782 O O . ASP A 1 95 ? 21.809 -6.085 -17.280 1.00 85.19 95 ASP A O 1
ATOM 786 N N . ARG A 1 96 ? 23.439 -6.678 -15.854 1.00 86.12 96 ARG A N 1
ATOM 787 C CA . ARG A 1 96 ? 22.968 -8.054 -15.656 1.00 86.12 96 ARG A CA 1
ATOM 788 C C . ARG A 1 96 ? 21.660 -8.097 -14.891 1.00 86.12 96 ARG A C 1
ATOM 790 O O . ARG A 1 96 ? 20.760 -8.838 -15.282 1.00 86.12 96 ARG A O 1
ATOM 797 N N . VAL A 1 97 ? 21.553 -7.290 -13.841 1.00 86.81 97 VAL A N 1
ATOM 798 C CA . VAL A 1 97 ? 20.346 -7.178 -13.014 1.00 86.81 97 VAL A CA 1
ATOM 799 C C . VAL A 1 97 ? 19.160 -6.714 -13.867 1.00 86.81 97 VAL A C 1
ATOM 801 O O . VAL A 1 97 ? 18.107 -7.356 -13.881 1.00 86.81 97 VAL A O 1
ATOM 804 N N . ILE A 1 98 ? 19.353 -5.661 -14.666 1.00 89.50 98 ILE A N 1
ATOM 805 C CA . ILE A 1 98 ? 18.338 -5.129 -15.583 1.00 89.50 98 ILE A CA 1
ATOM 806 C C . ILE A 1 98 ? 17.989 -6.143 -16.675 1.00 89.50 98 ILE A C 1
ATOM 808 O O . ILE A 1 98 ? 16.808 -6.335 -16.973 1.00 89.50 98 ILE A O 1
ATOM 812 N N . ALA A 1 99 ? 18.980 -6.816 -17.264 1.00 90.25 99 ALA A N 1
ATOM 813 C CA . ALA A 1 99 ? 18.745 -7.812 -18.305 1.00 90.25 99 ALA A CA 1
ATOM 814 C C . ALA A 1 99 ? 17.947 -9.015 -17.780 1.00 90.25 99 ALA A C 1
ATOM 816 O O . ALA A 1 99 ? 16.990 -9.441 -18.426 1.00 90.25 99 ALA A O 1
ATOM 817 N N . GLN A 1 100 ? 18.290 -9.531 -16.596 1.00 90.88 100 GLN A N 1
ATOM 818 C CA . GLN A 1 100 ? 17.569 -10.629 -15.952 1.00 90.88 100 GLN A CA 1
ATOM 819 C C . GLN A 1 100 ? 16.124 -10.235 -15.633 1.00 90.88 100 GLN A C 1
ATOM 821 O O . GLN A 1 100 ? 15.196 -10.979 -15.952 1.00 90.88 100 GLN A O 1
ATOM 826 N N . ALA A 1 101 ? 15.920 -9.052 -15.051 1.00 92.88 101 ALA A N 1
ATOM 827 C CA . ALA A 1 101 ? 14.587 -8.560 -14.730 1.00 92.88 101 ALA A CA 1
ATOM 828 C C . ALA A 1 101 ? 13.752 -8.305 -16.002 1.00 92.88 101 ALA A C 1
ATOM 830 O O . ALA A 1 101 ? 12.576 -8.662 -16.052 1.00 92.88 101 ALA A O 1
ATOM 831 N N . SER A 1 102 ? 14.356 -7.753 -17.058 1.00 94.31 102 SER A N 1
ATOM 832 C CA . SER A 1 102 ? 13.687 -7.520 -18.347 1.00 94.31 102 SER A CA 1
ATOM 833 C C . SER A 1 102 ? 13.320 -8.829 -19.048 1.00 94.31 102 SER A C 1
ATOM 835 O O . SER A 1 102 ? 12.227 -8.947 -19.599 1.00 94.31 102 SER A O 1
ATOM 837 N N . ALA A 1 103 ? 14.198 -9.834 -18.992 1.00 94.56 103 ALA A N 1
ATOM 838 C CA . ALA A 1 103 ? 13.908 -11.165 -19.513 1.00 94.56 103 ALA A CA 1
ATOM 839 C C . ALA A 1 103 ? 12.738 -11.813 -18.762 1.00 94.56 103 ALA A C 1
ATOM 841 O O . ALA A 1 103 ? 11.860 -12.389 -19.400 1.00 94.56 103 ALA A O 1
ATOM 842 N N . LEU A 1 104 ? 12.687 -11.668 -17.432 1.00 95.56 104 LEU A N 1
ATOM 843 C CA . LEU A 1 104 ? 11.570 -12.142 -16.616 1.00 95.56 104 LEU A CA 1
ATOM 844 C C . LEU A 1 104 ? 10.259 -11.443 -17.002 1.00 95.56 104 LEU A C 1
ATOM 846 O O . LEU A 1 104 ? 9.258 -12.122 -17.224 1.00 95.56 104 LEU A O 1
ATOM 850 N N . ALA A 1 105 ? 10.272 -10.116 -17.160 1.00 95.88 105 ALA A N 1
ATOM 851 C CA . ALA A 1 105 ? 9.110 -9.352 -17.615 1.00 95.88 105 ALA A CA 1
ATOM 852 C C . ALA A 1 105 ? 8.588 -9.861 -18.968 1.00 95.88 105 ALA A C 1
ATOM 854 O O . ALA A 1 105 ? 7.393 -10.101 -19.129 1.00 95.88 105 ALA A O 1
ATOM 855 N N . ALA A 1 106 ? 9.495 -10.107 -19.917 1.00 95.44 106 ALA A N 1
ATOM 856 C CA . ALA A 1 106 ? 9.161 -10.579 -21.257 1.00 95.44 106 ALA A CA 1
ATOM 857 C C . ALA A 1 106 ? 8.566 -12.000 -21.303 1.00 95.44 106 ALA A C 1
ATOM 859 O O . ALA A 1 106 ? 8.058 -12.399 -22.347 1.00 95.44 106 ALA A O 1
ATOM 860 N N . THR A 1 107 ? 8.612 -12.773 -20.209 1.00 95.88 107 THR A N 1
ATOM 861 C CA . THR A 1 107 ? 7.939 -14.085 -20.151 1.00 95.88 107 THR A CA 1
ATOM 862 C C . THR A 1 107 ? 6.424 -13.988 -19.974 1.00 95.88 107 THR A C 1
ATOM 864 O O . THR A 1 107 ? 5.725 -14.955 -20.273 1.00 95.88 107 THR A O 1
ATOM 867 N N . VAL A 1 108 ? 5.926 -12.845 -19.489 1.00 95.44 108 VAL A N 1
ATOM 868 C CA . VAL A 1 108 ? 4.505 -12.629 -19.167 1.00 95.44 108 VAL A CA 1
ATOM 869 C C . VAL A 1 108 ? 3.918 -11.440 -19.928 1.00 95.44 108 VAL A C 1
ATOM 871 O O . VAL A 1 108 ? 2.750 -11.494 -20.292 1.00 95.44 108 VAL A O 1
ATOM 874 N N . ALA A 1 109 ? 4.710 -10.393 -20.183 1.00 95.50 109 ALA A N 1
ATOM 875 C CA . ALA A 1 109 ? 4.255 -9.203 -20.895 1.00 95.50 109 ALA A CA 1
ATOM 876 C C . ALA A 1 109 ? 3.855 -9.504 -22.345 1.00 95.50 109 ALA A C 1
ATOM 878 O O . ALA A 1 109 ? 4.493 -10.302 -23.036 1.00 95.50 109 ALA A O 1
ATOM 879 N N . ASP A 1 110 ? 2.832 -8.802 -22.823 1.00 94.69 110 ASP A N 1
ATOM 880 C CA . ASP A 1 110 ? 2.388 -8.852 -24.209 1.00 94.69 110 ASP A CA 1
ATOM 881 C C . ASP A 1 110 ? 2.057 -7.449 -24.755 1.00 94.69 110 ASP A C 1
ATOM 883 O O . ASP A 1 110 ? 2.337 -6.426 -24.134 1.00 94.69 110 ASP A O 1
ATOM 887 N N . GLN A 1 111 ? 1.511 -7.378 -25.973 1.00 94.12 111 GLN A N 1
ATOM 888 C CA . GLN A 1 111 ? 1.198 -6.100 -26.630 1.00 94.12 111 GLN A CA 1
ATOM 889 C C . GLN A 1 111 ? 0.029 -5.337 -25.983 1.00 94.12 111 GLN A C 1
ATOM 891 O O . GLN A 1 111 ? -0.193 -4.179 -26.332 1.00 94.12 111 GLN A O 1
ATOM 896 N N . SER A 1 112 ? -0.735 -5.980 -25.098 1.00 94.31 112 SER A N 1
ATOM 897 C CA . SER A 1 112 ? -1.831 -5.376 -24.341 1.00 94.31 112 SER A CA 1
ATOM 898 C C . SER A 1 112 ? -1.420 -4.895 -22.949 1.00 94.31 112 SER A C 1
ATOM 900 O O . SER A 1 112 ? -2.213 -4.218 -22.302 1.00 94.31 112 SER A O 1
ATOM 902 N N . THR A 1 113 ? -0.183 -5.169 -22.52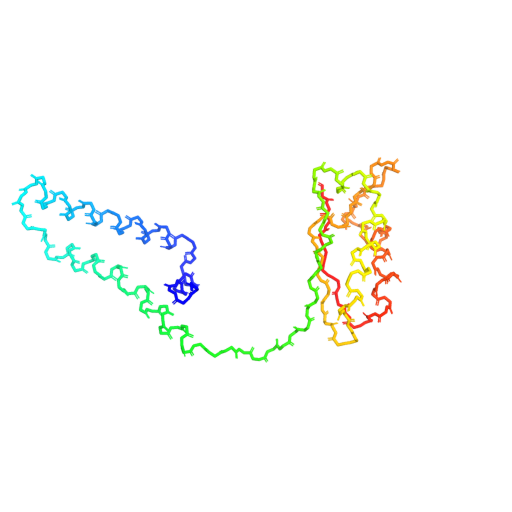1 1.00 96.00 113 THR A N 1
ATOM 903 C CA . THR A 1 113 ? 0.340 -4.727 -21.226 1.00 96.00 113 THR A CA 1
ATOM 904 C C . THR A 1 113 ? 0.471 -3.205 -21.153 1.00 96.00 113 THR A C 1
ATOM 906 O O . THR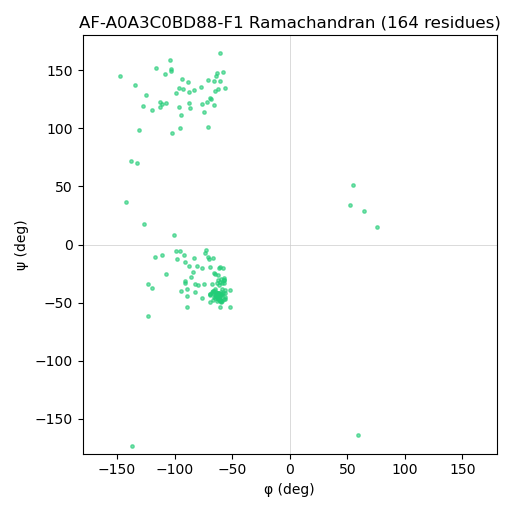 A 1 113 ? 1.239 -2.593 -21.898 1.00 96.00 113 THR A O 1
ATOM 909 N N . ASP A 1 114 ? -0.229 -2.583 -20.203 1.00 95.94 114 ASP A N 1
ATOM 910 C CA . ASP A 1 114 ? -0.218 -1.132 -19.991 1.00 95.94 114 ASP A CA 1
ATOM 911 C C . ASP A 1 114 ? 0.997 -0.687 -19.166 1.00 95.94 114 ASP A C 1
ATOM 913 O O . ASP A 1 114 ? 1.618 0.336 -19.466 1.00 95.94 114 ASP A O 1
ATOM 917 N N . PHE A 1 115 ? 1.361 -1.454 -18.132 1.00 97.06 115 PHE A N 1
ATOM 918 C CA . PHE A 1 115 ? 2.473 -1.124 -17.238 1.00 97.06 115 PHE A CA 1
ATOM 919 C C . PHE A 1 115 ? 3.377 -2.322 -16.962 1.00 97.06 115 PHE A C 1
ATOM 921 O O . PHE A 1 115 ? 2.906 -3.411 -16.640 1.00 97.06 115 PHE A O 1
ATOM 928 N N . ILE A 1 116 ? 4.690 -2.089 -16.979 1.00 97.12 116 ILE A N 1
ATOM 929 C CA . ILE A 1 116 ? 5.668 -3.008 -16.387 1.00 97.12 116 ILE A CA 1
ATOM 930 C C . ILE A 1 116 ? 6.289 -2.312 -15.179 1.00 97.12 116 ILE A C 1
ATOM 932 O O . ILE A 1 116 ? 6.919 -1.259 -15.306 1.00 97.12 116 ILE A O 1
ATOM 936 N N . VAL A 1 117 ? 6.092 -2.908 -14.005 1.00 96.88 117 VAL A N 1
ATOM 937 C CA . VAL A 1 117 ? 6.524 -2.377 -12.713 1.00 96.88 117 VAL A CA 1
ATOM 938 C C . VAL A 1 117 ? 7.699 -3.193 -12.202 1.00 96.88 117 VAL A C 1
ATOM 940 O O . VAL A 1 117 ? 7.590 -4.400 -11.989 1.00 96.88 117 VAL A O 1
ATOM 943 N N . PHE A 1 118 ? 8.815 -2.518 -11.974 1.00 94.62 118 PHE A N 1
ATOM 944 C CA . PHE A 1 118 ? 10.022 -3.087 -11.395 1.00 94.62 118 PHE A CA 1
ATOM 945 C C . PHE A 1 118 ? 10.175 -2.677 -9.924 1.00 94.62 118 PHE A C 1
ATOM 947 O O . PHE A 1 118 ? 9.603 -1.664 -9.509 1.00 94.62 118 PHE A O 1
ATOM 954 N N . PRO A 1 119 ? 10.957 -3.429 -9.126 1.00 90.62 119 PRO A N 1
ATOM 955 C CA . PRO A 1 119 ? 11.254 -3.053 -7.752 1.00 90.62 119 PRO A CA 1
ATOM 956 C C . PRO A 1 119 ? 11.974 -1.704 -7.649 1.00 90.62 119 PRO A C 1
ATOM 958 O O . PRO A 1 119 ? 12.542 -1.181 -8.614 1.00 90.62 119 PRO A O 1
ATOM 961 N N . GLU A 1 120 ? 11.979 -1.164 -6.434 1.00 85.81 120 GLU A N 1
ATOM 962 C CA . GLU A 1 120 ? 12.837 -0.041 -6.067 1.00 85.81 120 GLU A CA 1
ATOM 963 C C . GLU A 1 120 ? 14.318 -0.400 -6.288 1.00 85.81 120 GLU A C 1
ATOM 965 O O . GLU A 1 120 ? 14.708 -1.556 -6.132 1.00 85.81 120 GLU A O 1
ATOM 970 N N . SER A 1 121 ? 15.151 0.590 -6.631 1.00 85.38 121 SER A N 1
ATOM 971 C CA . SER A 1 121 ? 16.600 0.414 -6.831 1.00 85.38 121 SER A CA 1
ATOM 972 C C . SER A 1 121 ? 16.999 -0.501 -7.996 1.00 85.38 121 SER A C 1
ATOM 974 O O . SER A 1 121 ? 18.064 -1.112 -7.971 1.00 85.38 121 SER A O 1
ATOM 976 N N . MET A 1 122 ? 16.171 -0.593 -9.038 1.00 87.25 122 MET A N 1
ATOM 977 C CA . MET A 1 122 ? 16.538 -1.278 -10.287 1.00 87.25 122 MET A CA 1
ATOM 978 C C . MET A 1 122 ? 17.318 -0.380 -11.251 1.00 87.25 122 MET A C 1
ATOM 980 O O . MET A 1 122 ? 18.062 -0.875 -12.095 1.00 87.25 122 MET A O 1
ATOM 984 N N . VAL A 1 123 ? 17.168 0.938 -11.123 1.00 86.94 123 VAL A N 1
ATOM 985 C CA . VAL A 1 123 ? 18.048 1.919 -11.762 1.00 86.94 123 VAL A CA 1
ATOM 986 C C . VAL A 1 123 ? 19.110 2.295 -10.730 1.00 86.94 123 VAL A C 1
ATOM 988 O O . VAL A 1 123 ? 18.845 3.059 -9.804 1.00 86.94 123 VAL A O 1
ATOM 991 N N . GLN A 1 124 ? 20.298 1.711 -10.854 1.00 79.38 124 GLN A N 1
ATOM 992 C CA . GLN A 1 124 ? 21.378 1.896 -9.885 1.00 79.38 124 GLN A CA 1
ATOM 993 C C . GLN A 1 124 ? 22.507 2.760 -10.454 1.00 79.38 124 GLN A C 1
ATOM 995 O O . GLN A 1 124 ? 22.782 2.677 -11.657 1.00 79.38 124 GLN A O 1
ATOM 1000 N N . PRO A 1 125 ? 23.175 3.569 -9.612 1.00 76.00 125 PRO A N 1
ATOM 1001 C CA . PRO A 1 125 ? 24.465 4.142 -9.953 1.00 76.00 125 PRO A CA 1
ATOM 1002 C C . PRO A 1 125 ? 25.482 3.019 -10.136 1.00 76.00 125 PRO A C 1
ATOM 1004 O O . PRO A 1 125 ? 25.441 2.006 -9.438 1.00 76.00 125 PRO A O 1
ATOM 1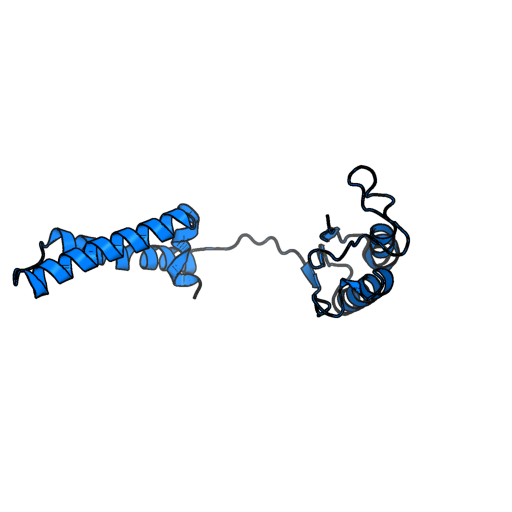007 N N . ASP A 1 126 ? 26.437 3.217 -11.034 1.00 73.94 126 ASP A N 1
ATOM 1008 C CA . ASP A 1 126 ? 27.582 2.325 -11.144 1.00 73.94 126 ASP A CA 1
ATOM 1009 C C . ASP A 1 126 ? 28.790 2.995 -10.488 1.00 73.94 126 ASP A C 1
ATOM 1011 O O . ASP A 1 126 ? 29.507 3.802 -11.085 1.00 73.94 126 ASP A O 1
ATOM 1015 N N . TRP A 1 127 ? 29.019 2.636 -9.224 1.00 66.94 127 TRP A N 1
ATOM 1016 C CA . TRP A 1 127 ? 30.157 3.124 -8.445 1.00 66.94 127 TRP A CA 1
ATOM 1017 C C . TRP A 1 127 ? 31.508 2.711 -9.030 1.00 66.94 127 TRP A C 1
ATOM 1019 O O . TRP A 1 127 ? 32.494 3.414 -8.812 1.00 66.94 127 TRP A O 1
ATOM 1029 N N . SER A 1 128 ? 31.569 1.600 -9.768 1.00 64.31 128 SER A N 1
ATOM 1030 C CA . SER A 1 128 ? 32.814 1.108 -10.358 1.00 64.31 128 SER A CA 1
ATOM 1031 C C . SER A 1 128 ? 33.247 1.946 -11.564 1.00 64.31 128 SER A C 1
ATOM 1033 O O . SER A 1 128 ? 34.441 2.193 -11.741 1.00 64.31 128 SER A O 1
ATOM 1035 N N . SER A 1 129 ? 32.287 2.458 -12.343 1.00 66.19 129 SER A N 1
ATOM 1036 C CA . SER A 1 129 ? 32.540 3.406 -13.437 1.00 66.19 129 SER A CA 1
ATOM 1037 C C . SER A 1 129 ? 32.454 4.879 -13.016 1.00 66.19 129 SER A C 1
ATOM 1039 O O . SER A 1 129 ? 32.837 5.758 -13.790 1.00 66.19 129 SER A O 1
ATOM 1041 N N . GLY A 1 130 ? 31.990 5.166 -11.794 1.00 70.06 130 GLY A N 1
ATOM 1042 C CA . GLY A 1 130 ? 31.746 6.524 -11.297 1.00 70.06 130 GLY A CA 1
ATOM 1043 C C . GLY A 1 130 ? 30.477 7.166 -11.871 1.00 70.06 130 GLY A C 1
ATOM 1044 O O . GLY A 1 130 ? 30.309 8.384 -11.784 1.00 70.06 130 GLY A O 1
ATOM 1045 N N . MET A 1 131 ? 29.596 6.366 -12.473 1.00 75.75 131 MET A N 1
ATOM 1046 C CA . MET A 1 131 ? 28.329 6.813 -13.034 1.00 75.75 131 MET A CA 1
ATOM 1047 C C . MET A 1 131 ? 27.333 7.098 -11.911 1.00 75.75 131 MET A C 1
ATOM 1049 O O . MET A 1 131 ? 26.884 6.190 -11.214 1.00 75.75 131 MET A O 1
ATOM 1053 N N . MET A 1 132 ? 26.972 8.370 -11.771 1.00 81.06 132 MET A N 1
ATOM 1054 C CA . MET A 1 132 ? 25.959 8.836 -10.827 1.00 81.06 132 MET A CA 1
ATOM 1055 C C . MET A 1 132 ? 24.651 9.138 -11.551 1.00 81.06 132 MET A C 1
ATOM 1057 O O . MET A 1 132 ? 24.648 9.579 -12.705 1.00 81.06 132 MET A O 1
ATOM 1061 N N . ILE A 1 133 ? 23.542 8.951 -10.842 1.00 83.94 133 ILE A N 1
ATOM 1062 C CA . ILE A 1 133 ? 22.215 9.293 -11.343 1.00 83.94 133 ILE A CA 1
ATOM 1063 C C . ILE A 1 133 ? 21.942 10.758 -11.011 1.00 83.94 133 ILE A C 1
ATOM 1065 O O . ILE A 1 133 ? 21.965 11.160 -9.850 1.00 83.94 133 ILE A O 1
ATOM 1069 N N . TRP A 1 134 ? 21.676 11.556 -12.042 1.00 84.50 134 TRP A N 1
ATOM 1070 C CA . TRP A 1 134 ? 21.314 12.963 -11.899 1.00 84.50 134 TRP A CA 1
ATOM 1071 C C . TRP A 1 134 ? 19.867 13.164 -12.331 1.00 84.50 134 TRP A C 1
ATOM 1073 O O . TRP A 1 134 ? 19.522 12.890 -13.477 1.00 84.50 134 TRP A O 1
ATOM 1083 N N . GLU A 1 135 ? 19.033 13.699 -11.439 1.00 83.38 135 GLU A N 1
ATOM 1084 C CA . GLU A 1 135 ? 17.606 13.942 -11.714 1.00 83.38 135 GLU A CA 1
ATOM 1085 C C . GLU A 1 135 ? 17.385 14.878 -12.910 1.00 83.38 135 GLU A C 1
ATOM 1087 O O . GLU A 1 135 ? 16.450 14.705 -13.688 1.00 83.38 135 GLU A O 1
ATOM 1092 N N . ASN A 1 136 ? 18.297 15.835 -13.100 1.00 88.38 136 ASN A N 1
ATOM 1093 C CA . ASN A 1 136 ? 18.258 16.775 -14.220 1.00 88.38 136 ASN A CA 1
ATOM 1094 C C . ASN A 1 136 ? 18.647 16.139 -15.569 1.00 88.38 136 ASN A C 1
ATOM 1096 O O . ASN A 1 136 ? 18.550 16.815 -16.590 1.00 88.38 136 ASN A O 1
ATOM 1100 N N . ASP A 1 137 ? 19.111 14.885 -15.577 1.00 86.00 137 ASP A N 1
ATOM 1101 C CA . ASP A 1 137 ? 19.615 14.190 -16.766 1.00 86.00 137 ASP A CA 1
ATOM 1102 C C . ASP A 1 137 ? 19.219 12.701 -16.793 1.00 86.00 137 ASP A C 1
ATOM 1104 O O . ASP A 1 137 ? 19.988 11.837 -17.212 1.00 86.00 137 ASP A O 1
ATOM 1108 N N . LEU A 1 138 ? 18.010 12.377 -16.317 1.00 83.88 138 LEU A N 1
ATOM 1109 C CA . LEU A 1 138 ? 17.501 10.997 -16.310 1.00 83.88 138 LEU A CA 1
ATOM 1110 C C . LEU A 1 138 ? 17.344 10.421 -17.722 1.00 83.88 138 LEU A C 1
ATOM 1112 O O . LEU A 1 138 ? 17.570 9.236 -17.942 1.00 83.88 138 LEU A O 1
ATOM 1116 N N . GLU A 1 139 ? 16.998 11.265 -18.691 1.00 83.12 139 GLU A N 1
ATOM 1117 C CA . GLU A 1 139 ? 16.773 10.860 -20.082 1.00 83.12 139 GLU A CA 1
ATOM 1118 C C . GLU A 1 139 ? 18.004 10.226 -20.735 1.00 83.12 139 GLU A C 1
ATOM 1120 O O . GLU A 1 139 ? 17.854 9.357 -21.588 1.00 83.12 139 GLU A O 1
ATOM 1125 N N . ASN A 1 140 ? 19.205 10.629 -20.314 1.00 83.81 140 ASN A N 1
ATOM 1126 C CA . ASN A 1 140 ? 20.462 10.129 -20.862 1.00 83.81 140 ASN A CA 1
ATOM 1127 C C . ASN A 1 140 ? 21.121 9.061 -19.971 1.00 83.81 140 ASN A C 1
ATOM 1129 O O . ASN A 1 140 ? 22.257 8.662 -20.233 1.00 83.81 140 ASN A O 1
ATOM 1133 N N . GLN A 1 141 ? 20.440 8.583 -18.920 1.00 86.38 141 GLN A N 1
ATOM 1134 C CA . GLN A 1 141 ? 21.003 7.572 -18.026 1.00 86.38 141 GLN A CA 1
ATOM 1135 C C . GLN A 1 141 ? 21.128 6.216 -18.738 1.00 86.38 141 GLN A C 1
ATOM 1137 O O . GLN A 1 141 ? 20.122 5.680 -19.217 1.00 86.38 141 GLN A O 1
ATOM 1142 N N . PRO A 1 142 ? 22.323 5.596 -18.759 1.00 86.94 142 PRO A N 1
ATOM 1143 C CA . PRO A 1 142 ? 22.548 4.331 -19.458 1.00 86.94 142 PRO A CA 1
ATOM 1144 C C . PRO A 1 142 ? 21.610 3.203 -19.021 1.00 86.94 142 PRO A C 1
ATOM 1146 O O . PRO A 1 142 ? 21.113 2.453 -19.857 1.00 86.94 142 PRO A O 1
ATOM 1149 N N . THR A 1 143 ? 21.310 3.104 -17.727 1.00 86.62 143 THR A N 1
ATOM 1150 C CA . THR A 1 143 ? 20.397 2.094 -17.168 1.00 86.62 143 THR A CA 1
ATOM 1151 C C . THR A 1 143 ? 18.945 2.301 -17.615 1.00 86.62 143 THR A C 1
ATOM 1153 O O . THR A 1 143 ? 18.236 1.328 -17.867 1.00 86.62 143 THR A O 1
ATOM 1156 N N . ILE A 1 144 ? 18.506 3.550 -17.806 1.00 89.06 144 ILE A N 1
ATOM 1157 C CA . ILE A 1 144 ? 17.187 3.872 -18.379 1.00 89.06 144 ILE A CA 1
ATOM 1158 C C . ILE A 1 144 ? 17.154 3.495 -19.866 1.00 89.06 144 ILE A C 1
ATOM 1160 O O . ILE A 1 144 ? 16.197 2.866 -20.328 1.00 89.06 144 ILE A O 1
ATOM 1164 N N . GLU A 1 145 ? 18.218 3.799 -20.609 1.00 89.06 145 GLU A N 1
ATOM 1165 C CA . GLU A 1 145 ? 18.358 3.404 -22.015 1.00 89.06 145 GLU A CA 1
ATOM 1166 C C . GLU A 1 145 ? 18.348 1.880 -22.208 1.00 89.06 145 GLU A C 1
ATOM 1168 O O . GLU A 1 145 ? 17.817 1.384 -23.207 1.00 89.06 145 GLU A O 1
ATOM 1173 N N . MET A 1 146 ? 18.857 1.109 -21.243 1.00 88.94 146 MET A N 1
ATOM 1174 C CA . MET A 1 146 ? 18.757 -0.353 -21.265 1.00 88.94 146 MET A CA 1
ATOM 1175 C C . MET A 1 146 ? 17.307 -0.836 -21.207 1.00 88.94 146 MET A C 1
ATOM 1177 O O . MET A 1 146 ? 16.931 -1.704 -21.996 1.00 88.94 146 MET A O 1
ATOM 1181 N N . PHE A 1 147 ? 16.467 -0.258 -20.344 1.00 91.81 147 PHE A N 1
ATOM 1182 C CA . PHE A 1 147 ? 15.040 -0.589 -20.323 1.00 91.81 147 PHE A CA 1
ATOM 1183 C C . PHE A 1 147 ? 14.330 -0.139 -21.604 1.00 91.81 147 PHE A C 1
ATOM 1185 O O . PHE A 1 147 ? 13.530 -0.890 -22.165 1.00 91.81 147 PHE A O 1
ATOM 1192 N N . ARG A 1 148 ? 14.637 1.060 -22.113 1.00 90.62 148 ARG A N 1
ATOM 1193 C CA . ARG A 1 148 ? 14.030 1.585 -23.348 1.00 90.62 148 ARG A CA 1
ATOM 1194 C C . ARG A 1 148 ? 14.318 0.690 -24.546 1.00 90.62 148 ARG A C 1
ATOM 1196 O O . ARG A 1 148 ? 13.401 0.237 -25.230 1.00 90.62 148 ARG A O 1
ATOM 1203 N N . ASN A 1 149 ? 15.594 0.406 -24.776 1.00 90.38 149 ASN A N 1
ATOM 1204 C CA . ASN A 1 149 ? 16.034 -0.314 -25.963 1.00 90.38 149 ASN A CA 1
ATOM 1205 C C . ASN A 1 149 ? 15.880 -1.831 -25.825 1.00 90.38 149 ASN A C 1
ATOM 1207 O O . ASN A 1 149 ? 15.598 -2.499 -26.820 1.00 90.38 149 ASN A O 1
ATOM 1211 N N . GLY A 1 150 ? 16.069 -2.368 -24.617 1.00 87.75 150 GLY A N 1
ATOM 1212 C CA . GLY A 1 150 ? 16.028 -3.802 -24.336 1.00 87.75 150 GLY A CA 1
ATOM 1213 C C . GLY A 1 150 ? 14.629 -4.354 -24.071 1.00 87.75 150 GLY A C 1
ATOM 1214 O O . GLY A 1 150 ? 14.384 -5.522 -24.368 1.00 87.75 150 GLY A O 1
ATOM 1215 N N . LEU A 1 151 ? 13.708 -3.533 -23.553 1.00 91.19 151 LEU A N 1
ATOM 1216 C CA . LEU A 1 151 ? 12.363 -3.969 -23.172 1.00 91.19 151 LEU A CA 1
ATOM 1217 C C . LEU A 1 151 ? 11.267 -3.174 -23.890 1.00 91.19 151 LEU A C 1
ATOM 1219 O O . LEU A 1 151 ? 10.507 -3.756 -24.662 1.00 91.19 151 LEU A O 1
ATOM 1223 N N . LEU A 1 152 ? 11.198 -1.853 -23.694 1.00 92.94 152 LEU A N 1
ATOM 1224 C CA . LEU A 1 152 ? 10.071 -1.038 -24.183 1.00 92.94 152 LEU A CA 1
ATOM 1225 C C . LEU A 1 152 ? 9.965 -0.985 -25.706 1.00 92.94 152 LEU A C 1
ATOM 1227 O O . LEU A 1 152 ? 8.873 -0.837 -26.245 1.00 92.94 152 LEU A O 1
ATOM 1231 N N . LYS A 1 153 ? 11.070 -1.176 -26.429 1.00 93.06 153 LYS A N 1
ATOM 1232 C CA . LYS A 1 153 ? 11.039 -1.292 -27.890 1.00 93.06 153 LYS A CA 1
ATOM 1233 C C . LYS A 1 153 ? 10.126 -2.426 -28.378 1.00 93.06 153 LYS A C 1
ATOM 1235 O O . LYS A 1 153 ? 9.525 -2.301 -29.443 1.00 93.06 153 LYS A O 1
ATOM 1240 N N . SER A 1 154 ? 10.023 -3.513 -27.613 1.00 93.31 154 SER A N 1
ATOM 1241 C CA . SER A 1 154 ? 9.137 -4.644 -27.911 1.00 93.31 154 SER A CA 1
ATOM 1242 C C . SER A 1 154 ? 7.684 -4.380 -27.504 1.00 93.31 154 SER A C 1
ATOM 1244 O O . SER A 1 154 ? 6.791 -5.050 -28.015 1.00 93.31 154 SER A O 1
ATOM 1246 N N . TYR A 1 155 ? 7.447 -3.396 -26.632 1.00 94.62 155 TYR A N 1
ATOM 1247 C CA . TYR A 1 155 ? 6.147 -3.074 -26.041 1.00 94.62 155 TYR A CA 1
ATOM 1248 C C . TYR A 1 155 ? 5.876 -1.556 -26.112 1.00 94.62 155 TYR A C 1
ATOM 1250 O O . TYR A 1 155 ? 5.912 -0.854 -25.102 1.00 94.62 155 TYR A O 1
ATOM 1258 N N . PRO A 1 156 ? 5.630 -1.002 -27.316 1.00 90.62 156 PRO A N 1
ATOM 1259 C CA . PRO A 1 156 ? 5.623 0.447 -27.547 1.00 90.62 156 PRO A CA 1
ATOM 1260 C C . PRO A 1 156 ? 4.428 1.193 -26.934 1.00 90.62 156 PRO A C 1
ATOM 1262 O O . PRO A 1 156 ? 4.404 2.421 -26.966 1.00 90.62 156 PRO A O 1
ATOM 1265 N N . GLN A 1 157 ? 3.404 0.483 -26.452 1.00 91.62 157 GLN A N 1
ATOM 1266 C CA . GLN A 1 157 ? 2.249 1.067 -25.754 1.00 91.62 157 GLN A CA 1
ATOM 1267 C C . GLN A 1 157 ? 2.375 0.976 -24.225 1.00 91.62 157 GLN A C 1
ATOM 1269 O O . GLN A 1 157 ? 1.555 1.545 -23.511 1.00 91.62 157 GLN A O 1
ATOM 1274 N N . THR A 1 158 ? 3.410 0.300 -23.724 1.00 95.69 158 THR A N 1
ATOM 1275 C CA . THR A 1 158 ? 3.615 0.043 -22.301 1.00 95.69 158 THR A CA 1
ATOM 1276 C C . THR A 1 158 ? 4.385 1.173 -21.632 1.00 95.69 158 THR A C 1
ATOM 1278 O O . THR A 1 158 ? 5.372 1.684 -22.163 1.00 95.69 158 THR A O 1
ATOM 1281 N N . SER A 1 159 ? 3.978 1.523 -20.416 1.00 95.19 159 SER A N 1
ATOM 1282 C CA . SER A 1 159 ? 4.695 2.447 -19.542 1.00 95.19 159 SER A CA 1
ATOM 1283 C C . SER A 1 159 ? 5.581 1.695 -18.546 1.00 95.19 159 SER A C 1
ATOM 1285 O O . SER A 1 159 ? 5.160 0.730 -17.908 1.00 95.19 159 SER A O 1
ATOM 1287 N N . LEU A 1 160 ? 6.820 2.157 -18.383 1.00 93.50 160 LEU A N 1
ATOM 1288 C CA . LEU A 1 160 ? 7.753 1.633 -17.386 1.00 93.50 160 LEU A CA 1
ATOM 1289 C C . LEU A 1 160 ? 7.568 2.354 -16.050 1.00 93.50 160 LEU A C 1
ATOM 1291 O O . LEU A 1 160 ? 7.601 3.583 -16.004 1.00 93.50 160 LEU A O 1
ATOM 1295 N N . VAL A 1 161 ? 7.457 1.594 -14.962 1.00 95.00 161 VAL A N 1
ATOM 1296 C CA . VAL A 1 161 ? 7.511 2.119 -13.593 1.00 95.00 161 VAL A CA 1
ATOM 1297 C C . VAL A 1 161 ? 8.681 1.460 -12.877 1.00 95.00 161 VAL A C 1
ATOM 1299 O O . VAL A 1 161 ? 8.699 0.246 -12.691 1.00 95.00 161 VAL A O 1
ATOM 1302 N N . VAL A 1 162 ? 9.676 2.253 -12.492 1.00 91.88 162 VAL A N 1
ATOM 1303 C CA . VAL A 1 162 ? 10.900 1.756 -11.858 1.00 91.88 162 VAL A CA 1
ATOM 1304 C C . VAL A 1 162 ? 11.437 2.775 -10.856 1.00 91.88 162 VAL A C 1
ATOM 1306 O O . VAL A 1 162 ? 11.320 3.979 -11.076 1.00 91.88 162 VAL A O 1
ATOM 1309 N N . GLY A 1 163 ? 12.013 2.298 -9.750 1.00 88.19 163 GLY A N 1
ATOM 1310 C CA . GLY A 1 163 ? 12.708 3.147 -8.782 1.00 88.19 163 GLY A CA 1
ATOM 1311 C C . GLY A 1 163 ? 14.207 3.232 -9.065 1.00 88.19 163 GLY A C 1
ATOM 1312 O O . GLY A 1 163 ? 14.827 2.226 -9.428 1.00 88.19 163 GLY A O 1
ATOM 1313 N N . TYR A 1 164 ? 14.791 4.413 -8.856 1.00 85.25 164 TYR A N 1
ATOM 1314 C CA . TYR A 1 164 ? 16.240 4.610 -8.861 1.00 85.25 164 TYR A CA 1
ATOM 1315 C C . TYR A 1 164 ? 16.793 4.750 -7.443 1.00 85.25 164 TYR A C 1
ATOM 1317 O O . TYR A 1 164 ? 16.081 5.194 -6.545 1.00 85.25 164 TYR A O 1
ATOM 1325 N N . SER A 1 165 ? 18.049 4.353 -7.242 1.00 80.88 165 SER A N 1
ATOM 1326 C CA . SER A 1 165 ? 18.741 4.548 -5.964 1.00 80.88 165 SER A CA 1
ATOM 1327 C C . SER A 1 165 ? 19.335 5.957 -5.881 1.00 80.88 165 SER A C 1
ATOM 1329 O O . SER A 1 165 ? 19.989 6.407 -6.824 1.00 80.88 165 SER A O 1
ATOM 1331 N N . THR A 1 166 ? 19.115 6.626 -4.746 1.00 66.44 166 THR A N 1
ATOM 1332 C CA . THR A 1 166 ? 19.689 7.936 -4.382 1.00 66.44 166 THR A CA 1
ATOM 1333 C C . THR A 1 166 ? 20.872 7.800 -3.442 1.00 66.44 166 THR A C 1
ATOM 1335 O O . THR A 1 166 ? 20.765 6.953 -2.525 1.00 66.44 166 THR A O 1
#